Protein AF-A0A436VLH8-F1 (afdb_monomer_lite)

pLDDT: mean 89.1, std 9.87, range [55.41, 98.12]

Secondary structure (DSSP, 8-state):
--TTTS--HHHHHHHHHHHHHHHHHHHHHHHHHHHHHHHHHH---TTHHHHHHHHHGGG-

Sequence (60 aa):
MNWLLDLTPDEWNAVRLSIKVATVAMLFSLPPGIAIALVLARGRFWGKTLLNGLVHLPLI

Structure (mmCIF, N/CA/C/O backbone):
data_AF-A0A436VLH8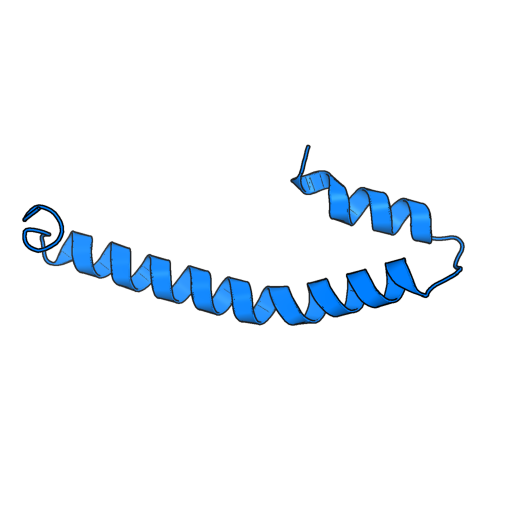-F1
#
_entry.id   AF-A0A436VLH8-F1
#
loop_
_atom_site.group_PDB
_atom_site.id
_atom_site.type_symbol
_atom_site.label_atom_id
_atom_site.label_alt_id
_atom_site.label_comp_id
_atom_site.label_asym_id
_atom_site.label_entity_id
_atom_site.label_seq_id
_atom_site.pdbx_PDB_ins_code
_atom_site.Cartn_x
_atom_site.Cartn_y
_atom_site.Cartn_z
_atom_site.occupancy
_atom_site.B_iso_or_equiv
_atom_site.auth_seq_id
_atom_site.auth_comp_id
_atom_site.auth_asym_id
_atom_site.auth_atom_id
_atom_site.pdbx_PDB_model_num
ATOM 1 N N . MET A 1 1 ? 12.180 19.260 -21.611 1.00 55.41 1 MET A N 1
ATOM 2 C CA . MET A 1 1 ? 11.684 18.154 -20.761 1.00 55.41 1 MET A CA 1
ATOM 3 C C . MET A 1 1 ? 11.486 16.918 -21.637 1.00 55.41 1 MET A C 1
ATOM 5 O O . MET A 1 1 ? 10.363 16.470 -21.805 1.00 55.41 1 MET A O 1
ATOM 9 N N . ASN A 1 2 ? 12.560 16.400 -22.243 1.00 61.69 2 ASN A N 1
ATOM 10 C CA . ASN A 1 2 ? 12.456 15.362 -23.286 1.00 61.69 2 ASN A CA 1
ATOM 11 C C . ASN A 1 2 ? 12.890 13.983 -22.764 1.00 61.69 2 ASN A C 1
ATOM 13 O O . ASN A 1 2 ? 12.523 12.965 -23.326 1.00 61.69 2 ASN A O 1
ATOM 17 N N . TRP A 1 3 ? 13.557 13.958 -21.607 1.00 66.50 3 TRP A N 1
ATOM 18 C CA . TRP A 1 3 ? 14.042 12.760 -20.918 1.00 66.50 3 TRP A CA 1
ATOM 19 C C . TRP A 1 3 ? 12.943 11.749 -20.542 1.00 66.50 3 TRP A C 1
ATOM 21 O O . TRP A 1 3 ? 13.240 10.581 -20.346 1.00 66.50 3 TRP A O 1
ATOM 31 N N . LEU A 1 4 ? 11.678 12.178 -20.454 1.00 66.75 4 LEU A N 1
ATOM 32 C CA . LEU A 1 4 ? 10.533 11.274 -20.266 1.00 66.75 4 LEU A CA 1
ATOM 33 C C . LEU A 1 4 ? 10.111 10.570 -21.563 1.00 66.75 4 LEU A C 1
ATOM 35 O O . LEU A 1 4 ? 9.509 9.502 -21.513 1.00 66.75 4 LEU A O 1
ATOM 39 N N . LEU A 1 5 ? 10.372 11.193 -22.713 1.00 73.31 5 LEU A N 1
ATOM 40 C CA . LEU A 1 5 ? 10.010 10.681 -24.035 1.00 73.31 5 LEU A CA 1
ATOM 41 C C . LEU A 1 5 ? 11.175 9.916 -24.687 1.00 73.31 5 LEU A C 1
ATOM 43 O O . LEU A 1 5 ? 10.919 9.036 -25.501 1.00 73.31 5 LEU A O 1
ATOM 47 N N . ASP A 1 6 ? 12.416 10.187 -24.268 1.00 80.06 6 ASP A N 1
ATOM 48 C CA . ASP A 1 6 ? 13.655 9.533 -24.725 1.00 80.06 6 ASP A CA 1
ATOM 49 C C . ASP A 1 6 ? 14.029 8.275 -23.905 1.00 80.06 6 ASP A C 1
ATOM 51 O O . ASP A 1 6 ? 15.205 7.936 -23.776 1.00 80.06 6 ASP A O 1
ATOM 55 N N . L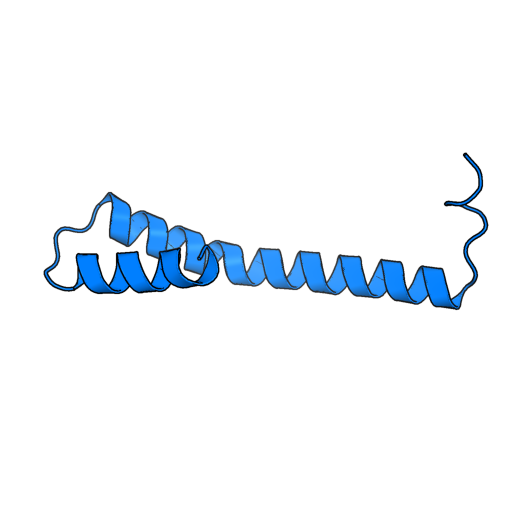EU A 1 7 ? 13.048 7.579 -23.319 1.00 83.81 7 LEU A N 1
ATOM 56 C CA . LEU A 1 7 ? 13.288 6.311 -22.618 1.00 83.81 7 LEU A CA 1
ATOM 57 C C . LEU A 1 7 ? 13.462 5.162 -23.615 1.00 83.81 7 LEU A C 1
ATOM 59 O O . LEU A 1 7 ? 12.712 5.026 -24.587 1.00 83.81 7 LEU A O 1
ATOM 63 N N . THR A 1 8 ? 14.411 4.280 -23.326 1.00 88.50 8 THR A N 1
ATOM 64 C CA . THR A 1 8 ? 14.586 3.023 -24.054 1.00 88.50 8 THR A CA 1
ATOM 65 C C . THR A 1 8 ? 13.362 2.108 -23.879 1.00 88.50 8 THR A C 1
ATOM 67 O O . THR A 1 8 ? 12.603 2.241 -22.910 1.00 88.50 8 THR A O 1
ATOM 70 N N . PRO A 1 9 ? 13.141 1.138 -24.788 1.00 88.06 9 PRO A N 1
ATOM 71 C CA . PRO A 1 9 ? 12.028 0.194 -24.666 1.00 88.06 9 PRO A CA 1
ATOM 72 C C . PRO A 1 9 ? 11.999 -0.558 -23.325 1.00 88.06 9 PRO A C 1
ATOM 74 O O . PRO A 1 9 ? 10.924 -0.798 -22.772 1.00 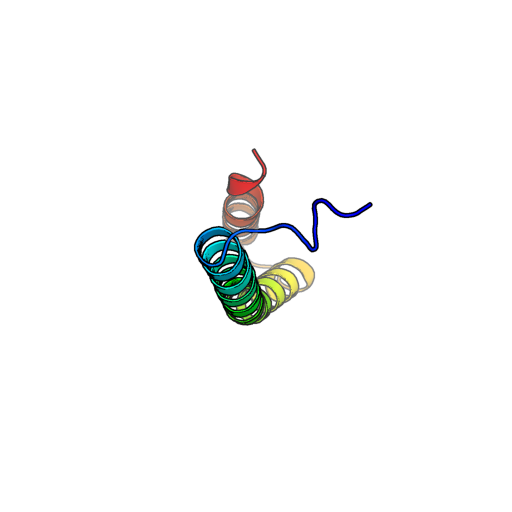88.06 9 PRO A O 1
ATOM 77 N N . ASP A 1 10 ? 13.168 -0.890 -22.775 1.00 90.62 10 ASP A N 1
ATOM 78 C CA . ASP A 1 10 ? 13.283 -1.607 -21.503 1.00 90.62 10 ASP A CA 1
ATOM 79 C C . ASP A 1 10 ? 12.940 -0.724 -20.297 1.00 90.62 10 ASP A C 1
ATOM 81 O O . ASP A 1 10 ? 12.247 -1.170 -19.378 1.00 90.62 10 ASP A O 1
ATOM 85 N N . GLU A 1 11 ? 13.328 0.551 -20.317 1.00 90.81 11 GLU A N 1
ATOM 86 C CA . GLU A 1 11 ? 12.937 1.515 -19.282 1.00 90.81 11 GLU A CA 1
ATOM 87 C C . GLU A 1 11 ? 11.420 1.744 -19.282 1.00 90.81 11 GLU A C 1
ATOM 89 O O . GLU A 1 11 ? 10.787 1.757 -18.223 1.00 90.81 11 GLU A O 1
ATOM 94 N N . TRP A 1 12 ? 10.797 1.817 -20.462 1.00 92.94 12 TRP A N 1
ATOM 95 C CA . TRP A 1 12 ? 9.338 1.880 -20.580 1.00 92.94 12 TRP A CA 1
ATOM 96 C C . TRP A 1 12 ? 8.640 0.630 -20.032 1.00 92.94 12 TRP A C 1
ATOM 98 O O . TRP A 1 12 ? 7.592 0.739 -19.382 1.00 92.94 12 TRP A O 1
ATOM 108 N N . ASN A 1 13 ? 9.216 -0.557 -20.240 1.00 93.75 13 ASN A N 1
ATOM 109 C CA . ASN A 1 13 ? 8.707 -1.794 -19.649 1.00 93.75 13 ASN A CA 1
ATOM 110 C C . ASN A 1 13 ? 8.771 -1.752 -18.116 1.00 93.75 13 ASN A C 1
ATOM 112 O O . ASN A 1 13 ? 7.791 -2.112 -17.455 1.00 93.75 13 ASN A O 1
ATOM 116 N N . ALA A 1 14 ? 9.874 -1.262 -17.547 1.00 94.19 14 ALA A N 1
ATOM 117 C CA . ALA A 1 14 ? 10.027 -1.101 -16.103 1.00 94.19 14 ALA A CA 1
ATOM 118 C C . ALA A 1 14 ? 8.999 -0.118 -15.515 1.00 94.19 14 ALA A C 1
ATOM 120 O O . ALA A 1 14 ? 8.368 -0.418 -14.496 1.00 94.19 14 ALA A O 1
ATOM 121 N N . VAL A 1 15 ? 8.761 1.019 -16.179 1.00 94.75 15 VAL A N 1
ATOM 122 C CA . VAL A 1 15 ? 7.732 1.994 -15.776 1.00 94.75 15 VAL A CA 1
ATOM 123 C C . VAL A 1 15 ? 6.345 1.354 -15.796 1.00 94.75 15 VAL A C 1
ATOM 125 O O . VAL A 1 15 ? 5.606 1.426 -14.811 1.00 94.75 15 VAL A O 1
ATOM 128 N N . ARG A 1 16 ? 5.993 0.667 -16.889 1.00 94.38 16 ARG A N 1
ATOM 129 C CA . ARG A 1 16 ? 4.692 0.001 -17.027 1.00 94.38 16 ARG A CA 1
ATOM 130 C C . ARG A 1 16 ? 4.487 -1.075 -15.961 1.00 94.38 16 ARG A C 1
ATOM 132 O O . ARG A 1 16 ? 3.393 -1.179 -15.402 1.00 94.38 16 ARG A O 1
ATOM 139 N N . LEU A 1 17 ? 5.522 -1.864 -15.671 1.00 96.88 17 LEU A N 1
ATOM 140 C CA . LEU A 1 17 ? 5.481 -2.880 -14.624 1.00 96.88 17 LEU A CA 1
ATOM 141 C C . LEU A 1 17 ? 5.294 -2.243 -13.246 1.00 96.88 17 LEU A C 1
ATOM 143 O O . LEU A 1 17 ? 4.438 -2.690 -12.487 1.00 96.88 17 LEU A O 1
ATOM 147 N N . SER A 1 18 ? 6.031 -1.174 -12.954 1.00 97.38 18 SER A N 1
ATOM 148 C CA . SER A 1 18 ? 5.947 -0.463 -11.677 1.00 97.38 18 SER A CA 1
ATOM 149 C C . SER A 1 18 ? 4.552 0.107 -11.444 1.00 97.38 18 SER A C 1
ATOM 151 O O . SER A 1 18 ? 3.968 -0.125 -10.388 1.00 97.38 18 SER A O 1
ATOM 153 N N . ILE A 1 19 ? 3.970 0.771 -12.452 1.00 97.75 19 ILE A N 1
ATOM 154 C CA . ILE A 1 19 ? 2.597 1.291 -12.381 1.00 97.75 19 ILE A CA 1
ATOM 155 C C . ILE A 1 19 ? 1.617 0.145 -12.136 1.00 97.75 19 ILE A C 1
ATOM 157 O O . ILE A 1 19 ? 0.801 0.219 -11.221 1.00 97.75 19 ILE A O 1
ATOM 161 N N . LYS A 1 20 ? 1.723 -0.946 -12.903 1.00 97.81 20 LYS A N 1
ATOM 162 C CA . LYS A 1 20 ? 0.840 -2.107 -12.748 1.00 97.81 20 LYS A CA 1
ATOM 163 C C . LYS A 1 20 ? 0.909 -2.679 -11.332 1.00 97.81 20 LYS A C 1
ATOM 165 O O . LYS A 1 20 ? -0.132 -2.901 -10.719 1.00 97.81 20 LYS A O 1
ATOM 170 N N . VAL A 1 21 ? 2.114 -2.911 -10.815 1.00 97.75 21 VAL A N 1
ATOM 171 C CA . VAL A 1 21 ? 2.320 -3.467 -9.472 1.00 97.75 21 VAL A CA 1
ATOM 172 C C . VAL A 1 21 ? 1.791 -2.509 -8.411 1.00 97.75 21 VAL A C 1
ATOM 174 O O . VAL A 1 21 ? 1.034 -2.946 -7.552 1.00 97.75 21 VAL A O 1
ATOM 177 N N . ALA A 1 22 ? 2.108 -1.216 -8.496 1.00 97.69 22 ALA A N 1
ATOM 178 C CA . ALA A 1 22 ? 1.644 -0.219 -7.537 1.00 97.69 22 ALA A CA 1
ATOM 179 C C . ALA A 1 22 ? 0.113 -0.103 -7.522 1.00 97.69 22 ALA A C 1
ATOM 181 O O . ALA A 1 22 ? -0.492 -0.105 -6.453 1.00 97.69 22 ALA A O 1
ATOM 182 N N . THR A 1 23 ? -0.536 -0.065 -8.691 1.00 98.12 23 THR A N 1
ATOM 183 C CA . THR A 1 23 ? -2.001 -0.003 -8.780 1.00 98.12 23 THR A CA 1
ATOM 184 C C . THR A 1 23 ? -2.649 -1.254 -8.200 1.00 98.12 23 THR A C 1
ATOM 186 O O . THR A 1 23 ? -3.581 -1.144 -7.408 1.00 98.12 23 THR A O 1
ATOM 189 N N . VAL A 1 24 ? -2.151 -2.442 -8.553 1.00 98.06 24 VAL A N 1
ATOM 190 C CA . VAL A 1 24 ? -2.674 -3.705 -8.017 1.00 98.06 24 VAL A CA 1
ATOM 191 C C . VAL A 1 24 ? -2.460 -3.759 -6.502 1.00 98.06 24 VAL A C 1
ATOM 193 O O . VAL A 1 24 ? -3.416 -3.955 -5.758 1.00 98.06 24 VAL A O 1
ATOM 196 N N . ALA A 1 25 ? -1.245 -3.501 -6.018 1.00 97.25 25 ALA A N 1
ATOM 197 C CA . ALA A 1 25 ? -0.934 -3.493 -4.592 1.00 97.25 25 ALA A CA 1
ATOM 198 C C . ALA A 1 25 ? -1.808 -2.497 -3.812 1.00 97.25 25 ALA A C 1
ATOM 200 O O . ALA A 1 25 ? -2.323 -2.834 -2.747 1.00 97.25 25 ALA A O 1
ATOM 201 N N . MET A 1 26 ? -2.043 -1.299 -4.353 1.00 97.12 26 MET A N 1
ATOM 202 C CA . MET A 1 26 ? -2.935 -0.306 -3.753 1.00 97.12 26 MET A CA 1
ATOM 203 C C . MET A 1 26 ? -4.377 -0.822 -3.689 1.00 97.12 26 MET A C 1
ATOM 205 O O . MET A 1 26 ? -4.978 -0.807 -2.622 1.00 97.12 26 MET A O 1
ATOM 209 N N . LEU A 1 27 ? -4.930 -1.328 -4.795 1.00 98.00 27 LEU A N 1
ATOM 210 C CA . LEU A 1 27 ? -6.315 -1.810 -4.840 1.00 98.00 27 LEU A CA 1
ATOM 211 C C . LEU A 1 27 ? -6.564 -2.999 -3.907 1.00 98.00 27 LEU A C 1
ATOM 213 O O . LEU A 1 27 ? -7.656 -3.113 -3.360 1.00 98.00 27 LEU A O 1
ATOM 217 N N . PHE A 1 28 ? -5.572 -3.867 -3.709 1.00 97.50 28 PHE A N 1
ATOM 218 C CA . PHE A 1 28 ? -5.694 -5.008 -2.800 1.00 97.50 28 PHE A CA 1
ATOM 219 C C . PHE A 1 28 ? -5.402 -4.655 -1.335 1.00 97.50 28 PHE A C 1
ATOM 221 O O . PHE A 1 28 ? -5.979 -5.277 -0.446 1.00 97.50 28 PHE A O 1
ATOM 228 N N . SER A 1 29 ? -4.554 -3.660 -1.059 1.00 95.62 29 SER A N 1
ATOM 229 C CA . SER A 1 29 ? -4.255 -3.218 0.316 1.00 95.62 29 SER A CA 1
ATOM 230 C C . SER A 1 29 ? -5.282 -2.228 0.872 1.00 95.62 29 SER A C 1
ATOM 232 O O . SER A 1 29 ? -5.501 -2.182 2.084 1.00 95.62 29 SER A O 1
ATOM 234 N N . LEU A 1 30 ? -5.965 -1.475 0.005 1.00 96.56 30 LEU A N 1
ATOM 235 C CA . LEU A 1 30 ? -6.927 -0.453 0.409 1.00 96.56 30 LEU A CA 1
ATOM 236 C C . LEU A 1 30 ? -8.152 -1.036 1.153 1.00 96.56 30 LEU A C 1
ATOM 238 O O . LEU A 1 30 ? -8.439 -0.545 2.246 1.00 96.56 30 LEU A O 1
ATOM 242 N N . PRO A 1 31 ? -8.854 -2.087 0.669 1.00 97.00 31 PRO A N 1
ATOM 243 C CA . PRO A 1 31 ? -9.999 -2.657 1.383 1.00 97.00 31 PRO A CA 1
ATOM 244 C C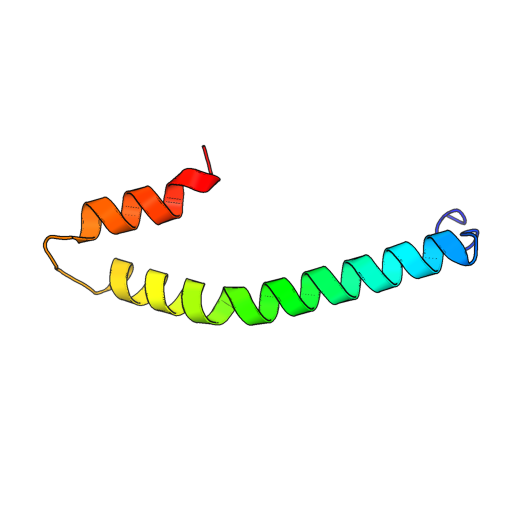 . PRO A 1 31 ? -9.678 -3.172 2.799 1.00 97.00 31 PRO A C 1
ATOM 246 O O . PRO A 1 31 ? -10.372 -2.759 3.733 1.00 97.00 31 PRO A O 1
ATOM 249 N N . PRO A 1 32 ? -8.647 -4.019 3.023 1.00 95.44 32 PRO A N 1
ATOM 250 C CA . PRO A 1 32 ? -8.309 -4.461 4.373 1.00 95.44 32 PRO A CA 1
ATOM 251 C C . PRO A 1 32 ? -7.800 -3.306 5.244 1.00 95.44 32 PRO A C 1
ATOM 253 O O . PRO A 1 32 ? -8.150 -3.248 6.421 1.00 95.44 32 PRO A O 1
ATOM 256 N N . GLY A 1 33 ? -7.054 -2.348 4.678 1.00 94.44 33 GLY A N 1
ATOM 257 C CA . GLY A 1 33 ? -6.619 -1.147 5.396 1.00 94.44 33 GLY A CA 1
ATOM 258 C C . GLY A 1 33 ? -7.796 -0.320 5.923 1.00 94.44 33 GLY A C 1
ATOM 259 O O . GLY A 1 33 ? -7.830 0.028 7.103 1.00 94.44 33 GLY A O 1
ATOM 260 N N . ILE A 1 34 ? -8.811 -0.078 5.086 1.00 96.12 34 ILE A N 1
ATOM 261 C CA . ILE A 1 34 ? -10.039 0.626 5.486 1.00 96.12 34 ILE A CA 1
ATOM 262 C C . ILE A 1 34 ? -10.810 -0.173 6.542 1.00 96.12 34 ILE A C 1
ATOM 264 O O . ILE A 1 34 ? -11.271 0.404 7.527 1.00 96.12 34 ILE A O 1
ATOM 268 N N . ALA A 1 35 ? -10.942 -1.492 6.379 1.00 94.94 35 ALA A N 1
ATOM 269 C CA . ALA A 1 35 ? -11.637 -2.334 7.351 1.00 94.94 35 ALA A CA 1
ATOM 270 C C . ALA A 1 35 ? -10.975 -2.264 8.738 1.00 94.94 35 ALA A C 1
ATOM 272 O O . ALA A 1 35 ? -11.655 -2.045 9.743 1.00 94.94 35 ALA A O 1
ATOM 273 N N . ILE A 1 36 ? -9.645 -2.371 8.790 1.00 93.50 36 ILE A N 1
ATOM 274 C CA . ILE A 1 36 ? -8.865 -2.243 10.026 1.00 93.50 36 ILE A CA 1
ATOM 275 C C . ILE A 1 36 ? -9.024 -0.838 10.624 1.00 93.50 36 ILE A C 1
ATOM 277 O O . ILE A 1 36 ? -9.265 -0.713 11.826 1.00 93.50 36 ILE A O 1
ATOM 281 N N . ALA A 1 37 ? -8.974 0.213 9.799 1.00 93.00 37 ALA A N 1
ATOM 282 C CA . ALA A 1 37 ? -9.183 1.589 10.246 1.00 93.00 37 ALA A CA 1
ATOM 283 C C . ALA A 1 37 ? -10.582 1.798 10.853 1.00 93.00 37 ALA A C 1
ATOM 285 O O . ALA A 1 37 ? -10.709 2.428 11.901 1.00 93.00 37 ALA A O 1
ATOM 286 N N . LEU A 1 38 ? -11.633 1.225 10.257 1.00 94.50 38 LEU A N 1
ATOM 287 C CA . LEU A 1 38 ? -12.999 1.283 10.791 1.00 94.50 38 LEU A CA 1
ATOM 288 C C . LEU A 1 38 ? -13.124 0.550 12.132 1.00 94.50 38 LEU A C 1
ATOM 290 O O . LEU A 1 38 ? -13.743 1.073 13.065 1.00 94.50 38 LEU A O 1
ATOM 294 N N . VAL A 1 39 ? -12.513 -0.632 12.249 1.00 93.06 39 VAL A N 1
ATOM 295 C CA . VAL A 1 39 ? -12.471 -1.411 13.496 1.00 93.06 39 VAL A CA 1
ATOM 296 C C . VAL A 1 39 ? -11.727 -0.645 14.590 1.00 93.06 39 VAL A C 1
ATOM 298 O O . VAL A 1 39 ? -12.213 -0.564 15.716 1.00 93.06 39 VAL A O 1
ATOM 301 N N . LEU A 1 40 ? -10.587 -0.026 14.278 1.00 90.50 40 LEU A N 1
ATOM 302 C CA . LEU A 1 40 ? -9.841 0.811 15.222 1.00 90.50 40 LEU A CA 1
ATOM 303 C C . LEU A 1 40 ? -10.613 2.084 15.601 1.00 90.50 40 LEU A C 1
ATOM 305 O O . LEU A 1 40 ? -10.625 2.461 16.775 1.00 90.50 40 LEU A O 1
ATOM 309 N N . ALA A 1 41 ? -11.298 2.726 14.655 1.00 92.31 41 ALA A N 1
ATOM 310 C CA . ALA A 1 41 ? -12.041 3.959 14.905 1.00 92.31 41 ALA A CA 1
ATOM 311 C C . ALA A 1 41 ? -13.284 3.731 15.781 1.00 92.31 41 ALA A C 1
ATOM 313 O O . ALA A 1 41 ? -13.545 4.514 16.693 1.00 92.31 41 ALA A O 1
ATOM 314 N N . ARG A 1 42 ? -14.049 2.658 15.534 1.00 89.44 42 ARG A N 1
ATOM 315 C CA . ARG A 1 42 ? -15.347 2.420 16.199 1.00 89.44 42 ARG A CA 1
ATOM 316 C C . ARG A 1 42 ? -15.329 1.315 17.257 1.00 89.44 42 ARG A C 1
ATOM 318 O O . ARG A 1 42 ? -16.206 1.284 18.117 1.00 89.44 42 ARG A O 1
ATOM 325 N N . GLY A 1 43 ? -14.346 0.421 17.231 1.00 85.44 43 GLY A N 1
ATOM 326 C CA . GLY A 1 43 ? -14.252 -0.708 18.152 1.00 85.44 43 GLY A CA 1
ATOM 327 C C . GLY A 1 43 ? -13.749 -0.317 19.544 1.00 85.44 43 GLY A C 1
ATOM 328 O O . GLY A 1 43 ? -12.804 0.467 19.696 1.00 85.44 43 GLY A O 1
ATOM 329 N N . ARG A 1 44 ? -14.360 -0.914 20.574 1.00 80.75 44 ARG A N 1
ATOM 330 C CA . ARG A 1 44 ? -13.899 -0.895 21.972 1.00 80.75 44 ARG A CA 1
ATOM 331 C C . ARG A 1 44 ? -13.637 -2.336 22.424 1.00 80.75 44 ARG A C 1
ATOM 333 O O . ARG A 1 44 ? -14.511 -2.969 23.000 1.00 80.75 44 ARG A O 1
ATOM 340 N N . PHE A 1 45 ? -12.463 -2.872 22.098 1.00 87.94 45 PHE A N 1
ATOM 341 C CA . PHE A 1 45 ? -12.064 -4.247 22.426 1.00 87.94 45 PHE A CA 1
ATOM 342 C C . PHE A 1 45 ? -10.668 -4.274 23.055 1.00 87.94 45 PHE A C 1
ATOM 344 O O . PHE A 1 45 ? -9.854 -3.384 22.816 1.00 87.94 45 PHE A O 1
ATOM 351 N N . TRP A 1 46 ? -10.389 -5.301 23.857 1.00 84.69 46 TRP A N 1
ATOM 352 C CA . TRP A 1 46 ? -9.159 -5.406 24.652 1.00 84.69 46 TRP A CA 1
ATOM 353 C C . TRP A 1 46 ? -7.878 -5.471 23.794 1.00 84.69 46 TRP A C 1
ATOM 355 O O . TRP A 1 46 ? -6.885 -4.827 24.115 1.00 84.69 46 TRP A O 1
ATOM 365 N N . GLY A 1 47 ? -7.923 -6.143 22.637 1.00 88.12 47 GLY A N 1
ATOM 366 C CA . GLY A 1 47 ? -6.795 -6.250 21.695 1.00 88.12 47 GLY A CA 1
ATOM 367 C C . GLY A 1 47 ? -6.508 -5.003 20.842 1.00 88.12 47 GLY A C 1
ATOM 368 O O . GLY A 1 47 ? -5.655 -5.052 19.955 1.00 88.12 47 GLY A O 1
ATOM 369 N N . LYS A 1 48 ? -7.211 -3.886 21.067 1.00 87.19 48 LYS A N 1
ATOM 370 C CA . LYS A 1 48 ? -7.107 -2.675 20.239 1.00 87.19 48 LYS A CA 1
ATOM 371 C C . LYS A 1 48 ? -5.704 -2.069 20.250 1.00 87.19 48 LYS A C 1
ATOM 373 O O . LYS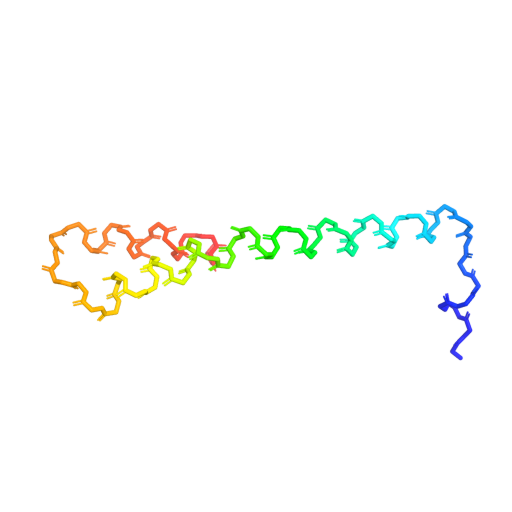 A 1 48 ? -5.222 -1.648 19.204 1.00 87.19 48 LYS A O 1
ATOM 378 N N . THR A 1 49 ? -5.040 -2.059 21.405 1.00 86.94 49 THR A N 1
ATOM 379 C CA . THR A 1 49 ? -3.679 -1.517 21.556 1.00 86.94 49 THR A CA 1
ATOM 380 C C . THR A 1 49 ? -2.658 -2.310 20.742 1.00 86.94 49 THR A C 1
ATOM 382 O O . THR A 1 49 ? -1.814 -1.712 20.080 1.00 86.94 49 THR A O 1
ATOM 385 N N . LEU A 1 50 ? -2.770 -3.644 20.728 1.00 90.12 50 LEU A N 1
ATOM 386 C CA . LEU A 1 50 ? -1.881 -4.510 19.952 1.00 90.12 50 LEU A CA 1
ATOM 387 C C . LEU A 1 50 ? -2.070 -4.292 18.446 1.00 90.12 50 LEU A C 1
ATOM 389 O O . LEU A 1 50 ? -1.094 -4.084 17.730 1.00 90.12 50 LEU A O 1
ATOM 393 N N . LEU A 1 51 ? -3.324 -4.277 17.978 1.00 89.62 51 LEU A N 1
ATOM 394 C CA . LEU A 1 51 ? -3.636 -4.002 16.574 1.00 89.62 51 LEU A CA 1
ATOM 395 C C . LEU A 1 51 ? -3.133 -2.616 16.149 1.00 89.62 51 LEU A C 1
ATOM 397 O O . LEU A 1 51 ? -2.572 -2.471 15.068 1.00 89.62 51 LEU A O 1
ATOM 401 N N . ASN A 1 52 ? -3.287 -1.611 17.013 1.00 89.88 52 ASN A N 1
ATOM 402 C CA . ASN A 1 52 ? -2.790 -0.267 16.748 1.00 89.88 52 ASN A CA 1
ATOM 403 C C . ASN A 1 52 ? -1.260 -0.247 16.587 1.00 89.88 52 ASN A C 1
ATOM 405 O O . ASN A 1 52 ? -0.759 0.365 15.647 1.00 89.88 52 ASN A O 1
ATOM 409 N N . GLY A 1 53 ? -0.529 -0.956 17.455 1.00 89.69 53 GLY A N 1
ATOM 410 C CA . GLY A 1 53 ? 0.926 -1.097 17.352 1.00 89.69 53 GLY A CA 1
ATOM 411 C C . GLY A 1 53 ? 1.370 -1.804 16.070 1.00 89.69 53 GLY A C 1
ATOM 412 O O . GLY A 1 53 ? 2.275 -1.324 15.399 1.00 89.69 53 GLY A O 1
ATOM 413 N N . LEU A 1 54 ? 0.695 -2.891 15.679 1.00 91.50 54 LEU A N 1
ATOM 414 C CA . LEU A 1 54 ? 0.999 -3.621 14.440 1.00 91.50 54 LEU A CA 1
ATOM 415 C C . LEU A 1 54 ? 0.788 -2.774 13.180 1.00 91.50 54 LEU A C 1
ATOM 417 O O . LEU A 1 54 ? 1.586 -2.854 12.253 1.00 91.50 54 LEU A O 1
ATOM 421 N N . VAL A 1 55 ? -0.267 -1.957 13.142 1.00 90.56 55 VAL A N 1
ATOM 422 C CA . VAL A 1 55 ? -0.556 -1.078 11.995 1.00 90.56 55 VAL A CA 1
ATOM 423 C C . VAL A 1 55 ? 0.457 0.064 11.879 1.00 90.56 55 VAL A C 1
ATOM 425 O O . VAL A 1 55 ? 0.773 0.476 10.768 1.00 90.56 55 VAL A O 1
ATOM 428 N N . HIS A 1 56 ? 0.977 0.564 13.003 1.00 87.88 56 HIS A N 1
ATOM 429 C CA . HIS A 1 56 ? 1.943 1.670 13.016 1.00 87.88 56 HIS A CA 1
ATOM 430 C C . HIS A 1 56 ? 3.407 1.215 12.975 1.00 87.88 56 HIS A C 1
ATOM 432 O O . HIS A 1 56 ? 4.287 2.032 12.732 1.00 87.88 56 HIS A O 1
ATOM 438 N N . LEU A 1 57 ? 3.679 -0.075 13.166 1.00 90.56 57 LEU A N 1
ATOM 439 C CA . LEU A 1 57 ? 5.023 -0.653 13.122 1.00 90.56 57 LEU A CA 1
ATOM 440 C C . LEU A 1 57 ? 5.791 -0.407 11.808 1.00 90.56 57 LEU A C 1
ATOM 442 O O . LEU A 1 57 ? 6.978 -0.151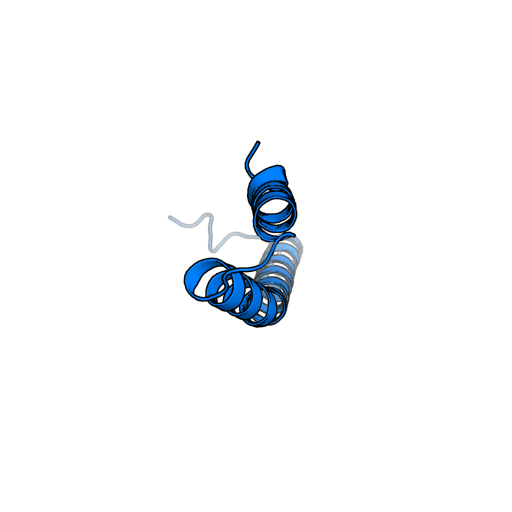 11.885 1.00 90.56 57 LEU A O 1
ATOM 446 N N . PRO A 1 58 ? 5.181 -0.444 10.610 1.00 86.69 58 PRO A N 1
ATOM 447 C CA . PRO A 1 58 ? 5.900 -0.156 9.364 1.00 86.69 58 PRO A CA 1
ATOM 448 C C . PRO A 1 58 ? 6.284 1.321 9.187 1.00 86.69 58 PRO A C 1
ATOM 450 O O . PRO A 1 58 ? 7.003 1.648 8.247 1.00 86.69 58 PRO A O 1
ATOM 453 N N . LEU A 1 59 ? 5.728 2.219 10.012 1.00 75.12 59 LEU A N 1
ATOM 454 C CA . LEU A 1 59 ? 5.980 3.664 9.960 1.00 75.12 59 LEU A CA 1
ATOM 455 C C . LEU A 1 59 ? 7.172 4.087 10.840 1.00 75.12 59 LEU A C 1
ATOM 457 O O . LEU A 1 59 ? 7.552 5.257 10.791 1.00 75.12 59 LEU A O 1
ATOM 461 N N . ILE A 1 60 ? 7.726 3.164 11.639 1.00 59.78 60 ILE A N 1
ATOM 462 C CA . ILE A 1 60 ? 8.962 3.320 12.427 1.00 59.78 60 ILE A CA 1
ATOM 463 C C . ILE A 1 60 ? 10.098 2.517 11.796 1.00 59.78 60 ILE A C 1
ATOM 465 O O . ILE A 1 60 ? 11.241 3.016 11.868 1.00 59.78 60 ILE A O 1
#

Radius of gyration: 18.81 Å; chains: 1; bounding box: 30×24×49 Å

Foldseek 3Di:
DCVVVPDDPVVVVVVVVVVVCVVVVCVVCVVVVVVLVVCLVPPDDPCNVVSVCVVCVVVD